Protein AF-A0A3D1AF62-F1 (afdb_monomer)

Secondary structure (DSSP, 8-state):
--HHHHHHHHHHHHHHSS-B-HHHHHHHHT--HHHHHHHHHHHHHTT--EE--TTT-BEEPTT-PPP-----HHHHHHHHHHHHHHHHHS-HHHHHHHHHHHHHHH-

Radius of gyration: 16.96 Å; Cα contacts (8 Å, |Δi|>4): 71; chains: 1; bounding box: 30×21×47 Å

Foldseek 3Di:
DDLVVLLVVVLVVQQVDAFAALVNSCVVVVHDSVSSVVSVVVCVVVVQQWDDDHPRGIHGDPPDDPPLPDDDPVRVVVLVVVLVVCVPPHDPVVNVVSVVVVVVNVD

Sequence (107 aa):
MNRLDRISALLIQLQSRPIVKASEMAERFGVSLRTIYRDMRTLSEAGVPLCGDSGIGYSLVEGYKLPSLMFTKEEAMAFLTAEKMIGQLTDTQNSYYFRQGMDKIRA

Structure (mmCIF, N/CA/C/O backbone):
data_AF-A0A3D1AF62-F1
#
_entry.id   AF-A0A3D1AF62-F1
#
loop_
_atom_site.group_PDB
_atom_site.id
_atom_site.type_symbol
_atom_site.label_atom_id
_atom_site.label_alt_id
_atom_site.label_comp_id
_atom_site.label_asym_id
_atom_site.label_entity_id
_atom_site.label_seq_id
_atom_site.pdbx_PDB_ins_code
_atom_site.Cartn_x
_atom_site.Cartn_y
_atom_site.Cartn_z
_atom_site.occupancy
_atom_site.B_iso_or_equiv
_atom_site.auth_seq_id
_atom_site.auth_comp_id
_atom_site.auth_asym_id
_atom_site.auth_atom_id
_atom_site.pdbx_PDB_model_num
ATOM 1 N N . MET A 1 1 ? -14.008 6.633 -3.869 1.00 68.06 1 MET A N 1
ATOM 2 C CA . MET A 1 1 ? -12.700 6.444 -3.201 1.00 68.06 1 MET A CA 1
ATOM 3 C C . MET A 1 1 ? -11.737 7.523 -3.674 1.00 68.06 1 MET A C 1
ATOM 5 O O . MET A 1 1 ? -11.670 7.755 -4.880 1.00 68.06 1 MET A O 1
ATOM 9 N N . ASN A 1 2 ? -11.036 8.197 -2.757 1.00 89.62 2 ASN A N 1
ATOM 10 C CA . ASN A 1 2 ? -10.031 9.203 -3.108 1.00 89.62 2 ASN A CA 1
ATOM 11 C C . ASN A 1 2 ? -8.847 8.531 -3.835 1.00 89.62 2 ASN A C 1
ATOM 13 O O . ASN A 1 2 ? -8.578 7.342 -3.657 1.00 89.62 2 ASN A O 1
ATOM 17 N N . ARG A 1 3 ? -8.145 9.272 -4.695 1.00 89.31 3 ARG A N 1
ATOM 18 C CA . ARG A 1 3 ? -6.988 8.759 -5.435 1.00 89.31 3 ARG A CA 1
ATOM 19 C C . ARG A 1 3 ? -5.851 8.343 -4.500 1.00 89.31 3 ARG A C 1
ATOM 21 O O . ARG A 1 3 ? -5.256 7.301 -4.748 1.00 89.31 3 ARG A O 1
ATOM 28 N N . LEU A 1 4 ? -5.571 9.126 -3.455 1.00 89.88 4 LEU A N 1
ATOM 29 C CA . LEU A 1 4 ? -4.523 8.791 -2.484 1.00 89.88 4 LEU A CA 1
ATOM 30 C C . LEU A 1 4 ? -4.840 7.486 -1.749 1.00 89.88 4 LEU A C 1
ATOM 32 O O . LEU A 1 4 ? -4.001 6.593 -1.736 1.00 89.88 4 LEU A O 1
ATOM 36 N N . ASP A 1 5 ? -6.074 7.322 -1.264 1.00 87.81 5 ASP A N 1
ATOM 37 C CA . ASP A 1 5 ? -6.514 6.082 -0.608 1.00 87.81 5 ASP A CA 1
ATOM 38 C C . ASP A 1 5 ? -6.321 4.861 -1.513 1.00 87.81 5 ASP A C 1
ATOM 40 O O . ASP A 1 5 ? -5.859 3.814 -1.063 1.00 87.81 5 ASP A O 1
ATOM 44 N N . ARG A 1 6 ? -6.629 5.000 -2.812 1.00 93.50 6 ARG A N 1
ATOM 45 C CA . ARG A 1 6 ? -6.433 3.926 -3.793 1.00 93.50 6 ARG A CA 1
ATOM 46 C C . ARG A 1 6 ? -4.960 3.595 -3.994 1.00 93.50 6 ARG A C 1
ATOM 48 O O . ARG A 1 6 ? -4.619 2.420 -4.026 1.00 93.50 6 ARG A O 1
ATOM 55 N N . ILE A 1 7 ? -4.102 4.602 -4.140 1.00 91.31 7 ILE A N 1
ATOM 56 C CA . ILE A 1 7 ? -2.654 4.409 -4.309 1.00 91.31 7 ILE A CA 1
ATOM 57 C C . ILE A 1 7 ? -2.069 3.696 -3.083 1.00 91.31 7 ILE A C 1
ATOM 59 O O . ILE A 1 7 ? -1.346 2.713 -3.236 1.00 91.31 7 ILE A O 1
ATOM 63 N N . SER A 1 8 ? -2.449 4.118 -1.876 1.00 88.56 8 SER A N 1
ATOM 64 C CA . SER A 1 8 ? -2.046 3.456 -0.632 1.00 88.56 8 SER A CA 1
ATOM 65 C C . SER A 1 8 ? -2.555 2.013 -0.563 1.00 88.56 8 SER A C 1
ATOM 67 O O . SER A 1 8 ? -1.805 1.105 -0.211 1.00 88.56 8 SER A O 1
ATOM 69 N N . ALA A 1 9 ? -3.811 1.768 -0.948 1.00 87.69 9 ALA A N 1
ATOM 70 C CA . ALA A 1 9 ? -4.386 0.424 -0.976 1.00 87.69 9 ALA A CA 1
ATOM 71 C C . ALA A 1 9 ? -3.709 -0.495 -2.010 1.00 87.69 9 ALA A C 1
ATOM 73 O O . ALA A 1 9 ? -3.506 -1.676 -1.727 1.00 87.69 9 ALA A O 1
ATOM 74 N N . LEU A 1 10 ? -3.332 0.036 -3.178 1.00 90.69 10 LEU A N 1
ATOM 75 C CA . LEU A 1 10 ? -2.564 -0.679 -4.202 1.00 90.69 10 LEU A CA 1
ATOM 76 C C . LEU A 1 10 ? -1.192 -1.097 -3.668 1.00 90.69 10 LEU A C 1
ATOM 78 O O . LEU A 1 10 ? -0.816 -2.257 -3.809 1.00 90.69 10 LEU A O 1
ATOM 82 N N . LEU A 1 11 ? -0.478 -0.188 -2.999 1.00 87.50 11 LEU A N 1
ATOM 83 C CA . LEU A 1 11 ? 0.822 -0.488 -2.399 1.00 87.50 11 LEU A CA 1
ATOM 84 C C . LEU A 1 11 ? 0.724 -1.612 -1.355 1.00 87.50 11 LEU A C 1
ATOM 86 O O . LEU A 1 11 ? 1.492 -2.569 -1.413 1.00 87.50 11 LEU A O 1
ATOM 90 N N . ILE A 1 12 ? -0.258 -1.539 -0.452 1.00 85.00 12 ILE A N 1
ATOM 91 C CA . ILE A 1 12 ? -0.511 -2.585 0.555 1.00 85.00 12 ILE A CA 1
ATOM 92 C C . ILE A 1 12 ? -0.837 -3.924 -0.124 1.00 85.00 12 ILE A C 1
ATOM 94 O O . ILE A 1 12 ? -0.343 -4.979 0.276 1.00 85.00 12 ILE A O 1
ATOM 98 N N . GLN A 1 13 ? -1.653 -3.903 -1.181 1.00 86.25 13 GLN A N 1
ATOM 99 C CA . GLN A 1 13 ? -2.007 -5.113 -1.918 1.00 86.25 13 GLN A CA 1
ATOM 100 C C . GLN A 1 13 ? -0.775 -5.783 -2.548 1.00 86.25 13 GLN A C 1
ATOM 102 O O . GLN A 1 13 ? -0.641 -7.002 -2.435 1.00 86.25 13 GLN A O 1
ATOM 107 N N . LEU A 1 14 ? 0.131 -5.004 -3.142 1.00 86.00 14 LEU A N 1
ATOM 108 C CA . LEU A 1 14 ? 1.369 -5.499 -3.757 1.00 86.00 14 LEU A CA 1
ATOM 109 C C . LEU A 1 14 ? 2.384 -6.042 -2.738 1.00 86.00 14 LEU A C 1
ATOM 111 O O . LEU A 1 14 ? 3.244 -6.831 -3.108 1.00 86.00 14 LEU A O 1
ATOM 115 N N . GLN A 1 15 ? 2.280 -5.665 -1.460 1.00 78.12 15 GLN A N 1
ATOM 116 C CA . GLN A 1 15 ? 3.081 -6.255 -0.376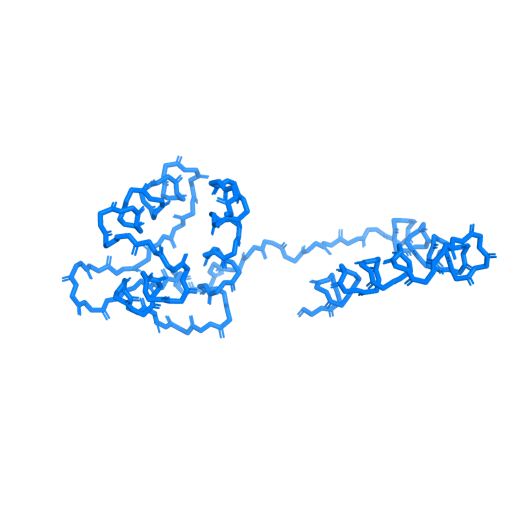 1.00 78.12 15 GLN A CA 1
ATOM 117 C C . GLN A 1 15 ? 2.533 -7.603 0.089 1.00 78.12 15 GLN A C 1
ATOM 119 O O . GLN A 1 15 ? 3.293 -8.499 0.447 1.00 78.12 15 GLN A O 1
ATOM 124 N N . SER A 1 16 ? 1.206 -7.745 0.099 1.00 78.19 16 SER A N 1
ATOM 125 C CA . SER A 1 16 ? 0.534 -8.949 0.598 1.00 78.19 16 SER A CA 1
ATOM 126 C C . SER A 1 16 ? 0.579 -10.135 -0.369 1.00 78.19 16 SER A C 1
ATOM 128 O O . SER A 1 16 ? 0.428 -11.279 0.055 1.00 78.19 16 SER A O 1
ATOM 130 N N . ARG A 1 17 ? 0.737 -9.879 -1.674 1.00 74.06 17 ARG A N 1
ATOM 131 C CA . ARG A 1 17 ? 0.691 -10.907 -2.717 1.00 74.06 17 ARG A CA 1
ATOM 132 C C . ARG A 1 17 ? 1.870 -10.772 -3.672 1.00 74.06 17 ARG A C 1
ATOM 134 O O . ARG A 1 17 ? 2.168 -9.658 -4.090 1.00 74.06 17 ARG A O 1
ATOM 141 N N . PRO A 1 18 ? 2.472 -11.896 -4.094 1.00 71.62 18 PRO A N 1
ATOM 142 C CA . PRO A 1 18 ? 3.671 -11.868 -4.916 1.00 71.62 18 PRO A CA 1
ATOM 143 C C . PRO A 1 18 ? 3.430 -11.292 -6.313 1.00 71.62 18 PRO A C 1
ATOM 145 O O . PRO A 1 18 ? 4.329 -10.651 -6.827 1.00 71.62 18 PRO A O 1
ATOM 148 N N . ILE A 1 19 ? 2.261 -11.496 -6.936 1.00 84.50 19 ILE A N 1
ATOM 149 C CA . ILE A 1 19 ? 1.913 -10.946 -8.261 1.00 84.50 19 ILE A CA 1
ATOM 150 C C . ILE A 1 19 ? 0.406 -10.661 -8.304 1.00 84.50 19 ILE A C 1
ATOM 152 O O . ILE A 1 19 ? -0.395 -11.506 -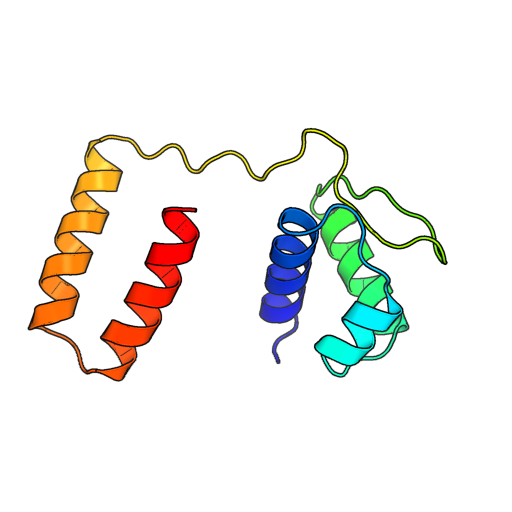7.902 1.00 84.50 19 ILE A O 1
ATOM 156 N N . VAL A 1 20 ? 0.004 -9.489 -8.806 1.00 88.88 20 VAL A N 1
ATOM 157 C CA . VAL A 1 20 ? -1.403 -9.066 -8.910 1.00 88.88 20 VAL A CA 1
ATOM 158 C C . VAL A 1 20 ? -1.695 -8.483 -10.292 1.00 88.88 20 VAL A C 1
ATOM 160 O O . VAL A 1 20 ? -1.009 -7.574 -10.757 1.00 88.88 20 VAL A O 1
ATOM 163 N N . LYS A 1 21 ? -2.749 -8.955 -10.966 1.00 91.62 21 LYS A N 1
ATOM 164 C CA . LYS A 1 21 ? -3.110 -8.456 -12.304 1.00 91.62 21 LYS A CA 1
ATOM 165 C C . LYS A 1 21 ? -3.785 -7.085 -12.239 1.00 91.62 21 LYS A C 1
ATOM 167 O O . LYS A 1 21 ? -4.611 -6.818 -11.371 1.00 91.62 21 LYS A O 1
ATOM 172 N N . ALA A 1 22 ? -3.499 -6.231 -13.224 1.00 91.19 22 ALA A N 1
ATOM 173 C CA . ALA A 1 22 ? -4.132 -4.915 -13.340 1.00 91.19 22 ALA A CA 1
ATOM 174 C C . ALA A 1 22 ? -5.662 -4.996 -13.474 1.00 91.19 22 ALA A C 1
ATOM 176 O O . ALA A 1 22 ? -6.363 -4.135 -12.951 1.00 91.19 22 ALA A O 1
ATOM 177 N N . SER A 1 23 ? -6.174 -6.039 -14.135 1.00 91.44 23 SER A N 1
ATOM 178 C CA . SER A 1 23 ? -7.612 -6.295 -14.278 1.00 91.44 23 SER A CA 1
ATOM 179 C C . SER A 1 23 ? -8.284 -6.619 -12.946 1.00 91.44 23 SER A C 1
ATOM 181 O O . SER A 1 23 ? -9.344 -6.074 -12.663 1.00 91.44 23 SER A O 1
ATOM 183 N N . GLU A 1 24 ? -7.636 -7.420 -12.098 1.00 91.25 24 GLU A N 1
ATOM 184 C CA . GLU A 1 24 ? -8.132 -7.740 -10.753 1.00 91.25 24 GLU A CA 1
ATOM 185 C C . GLU A 1 24 ? -8.176 -6.482 -9.875 1.00 91.25 24 GLU A C 1
ATOM 187 O O . GLU A 1 24 ? -9.142 -6.247 -9.155 1.00 91.25 24 GLU A O 1
ATOM 192 N N . MET A 1 25 ? -7.155 -5.624 -9.967 1.00 92.38 25 MET A N 1
ATOM 193 C CA . MET A 1 25 ? -7.140 -4.343 -9.255 1.00 92.38 25 MET A CA 1
ATOM 194 C C . MET A 1 25 ? -8.227 -3.390 -9.771 1.00 92.38 25 MET A C 1
ATOM 196 O O . MET A 1 25 ? -8.898 -2.733 -8.978 1.00 92.38 25 MET A O 1
ATOM 200 N N . ALA A 1 26 ? -8.429 -3.331 -11.087 1.00 94.12 26 ALA A N 1
ATOM 201 C CA . ALA A 1 26 ? -9.468 -2.519 -11.712 1.00 94.12 26 ALA A CA 1
ATOM 202 C C . ALA A 1 26 ? -10.869 -2.927 -11.228 1.00 94.12 26 ALA A C 1
ATOM 204 O O . ALA A 1 26 ? -11.640 -2.071 -10.794 1.00 94.12 26 ALA A O 1
ATOM 205 N N . GLU A 1 27 ? -11.155 -4.230 -11.220 1.00 94.00 27 GLU A N 1
ATOM 206 C CA . GLU A 1 27 ? -12.409 -4.791 -10.718 1.00 94.00 27 GLU A CA 1
ATOM 207 C C . GLU A 1 27 ? -12.581 -4.528 -9.217 1.00 94.00 27 GLU A C 1
ATOM 209 O O . GLU A 1 27 ? -13.586 -3.952 -8.801 1.00 94.00 27 GLU A O 1
ATOM 214 N N . ARG A 1 28 ? -11.558 -4.838 -8.407 1.00 90.69 28 ARG A N 1
ATOM 215 C CA . ARG A 1 28 ? -11.583 -4.651 -6.948 1.00 90.69 28 ARG A CA 1
ATOM 216 C C . ARG A 1 28 ? -11.873 -3.209 -6.540 1.00 90.69 28 ARG A C 1
ATOM 218 O O . ARG A 1 28 ? -12.602 -2.974 -5.579 1.00 90.69 28 ARG A O 1
ATOM 225 N N . PHE A 1 29 ? -11.259 -2.245 -7.220 1.00 92.19 29 PHE A N 1
ATOM 226 C CA . PHE A 1 29 ? -11.391 -0.828 -6.883 1.00 92.19 29 PHE A CA 1
ATOM 227 C C . PHE A 1 29 ? -12.488 -0.112 -7.683 1.00 92.19 29 PHE A C 1
ATOM 229 O O . PHE A 1 29 ? -12.687 1.086 -7.470 1.00 92.19 29 PHE A O 1
ATOM 236 N N . GLY A 1 30 ? -13.191 -0.811 -8.583 1.00 93.56 30 GLY A N 1
ATOM 237 C CA . GLY A 1 30 ? -14.252 -0.245 -9.419 1.00 93.56 30 GLY A CA 1
ATOM 238 C C . GLY A 1 30 ? -13.760 0.865 -10.353 1.00 93.56 30 GLY A C 1
ATOM 239 O O . GLY A 1 30 ? -14.433 1.880 -10.524 1.00 93.56 30 GLY A O 1
ATOM 240 N N . VAL A 1 31 ? -12.555 0.723 -10.913 1.00 95.50 31 VAL A N 1
ATOM 241 C CA . VAL A 1 31 ? -11.927 1.724 -11.792 1.00 95.50 31 VAL A CA 1
ATOM 242 C C . VAL A 1 31 ? -11.474 1.107 -13.110 1.00 95.50 31 VAL A C 1
ATOM 244 O O . VAL A 1 31 ? -11.314 -0.098 -13.232 1.00 95.50 31 VAL A O 1
ATOM 247 N N . SER A 1 32 ? -11.217 1.946 -14.115 1.00 95.19 32 SER A N 1
ATOM 248 C CA . SER A 1 32 ? -10.677 1.473 -15.393 1.00 95.19 32 SER A CA 1
ATOM 249 C C . SER A 1 32 ? -9.239 0.943 -15.270 1.00 95.19 32 SER A C 1
ATOM 251 O O . SER A 1 32 ? -8.455 1.425 -14.448 1.00 95.19 32 SER A O 1
ATOM 253 N N . LEU A 1 33 ? -8.847 0.044 -16.180 1.00 93.75 33 LEU A N 1
ATOM 254 C CA . LEU A 1 33 ? -7.455 -0.401 -16.342 1.00 93.75 33 LEU A CA 1
ATOM 255 C C . LEU A 1 33 ? -6.480 0.771 -16.529 1.00 93.75 33 LEU A C 1
ATOM 257 O O . LEU A 1 33 ? -5.417 0.802 -15.915 1.00 93.75 33 LEU A O 1
ATOM 261 N N . ARG A 1 34 ? -6.866 1.784 -17.317 1.00 93.00 34 ARG A N 1
ATOM 262 C CA . ARG A 1 34 ? -6.062 3.000 -17.526 1.00 93.00 34 ARG A CA 1
ATOM 263 C C . ARG A 1 34 ? -5.802 3.747 -16.216 1.00 93.00 34 ARG A C 1
ATOM 265 O O . ARG A 1 34 ? -4.721 4.305 -16.038 1.00 93.00 34 ARG A O 1
ATOM 272 N N . THR A 1 35 ? -6.773 3.753 -15.300 1.00 94.75 35 THR A N 1
ATOM 273 C CA . THR A 1 35 ? -6.617 4.350 -13.968 1.00 94.75 35 THR A CA 1
ATOM 274 C C . THR A 1 35 ? -5.577 3.589 -13.156 1.00 94.75 35 THR A C 1
ATOM 276 O O . THR A 1 35 ? -4.693 4.226 -12.590 1.00 94.75 35 THR A O 1
ATOM 279 N N . ILE A 1 36 ? -5.636 2.252 -13.158 1.00 94.12 36 ILE A N 1
ATOM 280 C CA . ILE A 1 36 ? -4.642 1.409 -12.483 1.00 94.12 36 ILE A CA 1
ATOM 281 C C . ILE A 1 36 ? -3.250 1.663 -13.054 1.00 94.12 36 ILE A C 1
ATOM 283 O O . ILE A 1 36 ? -2.348 1.990 -12.294 1.00 94.12 36 ILE A O 1
ATOM 287 N N . TYR A 1 37 ? -3.071 1.629 -14.376 1.00 92.12 37 TYR A N 1
ATOM 288 C CA . TYR A 1 37 ? -1.768 1.899 -14.994 1.00 92.12 37 TYR A CA 1
ATOM 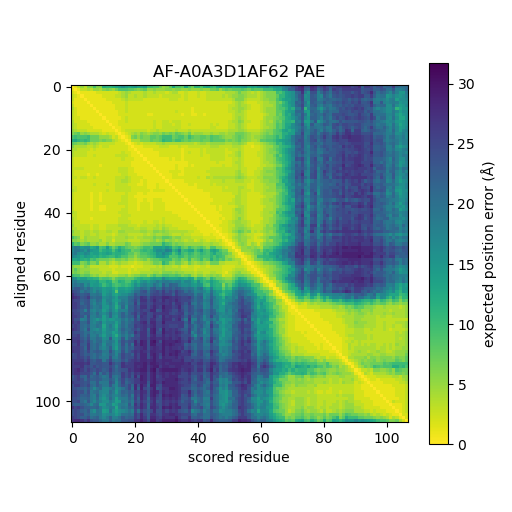289 C C . TYR A 1 37 ? -1.199 3.267 -14.620 1.00 92.12 37 TYR A C 1
ATOM 291 O O . TYR A 1 37 ? -0.012 3.387 -14.319 1.00 92.12 37 TYR A O 1
ATOM 299 N N . ARG A 1 38 ? -2.046 4.301 -14.580 1.00 91.75 38 ARG A N 1
ATOM 300 C CA . ARG A 1 38 ? -1.624 5.637 -14.151 1.00 91.75 38 ARG A CA 1
ATOM 301 C C . ARG A 1 38 ? -1.204 5.660 -12.680 1.00 91.75 38 ARG A C 1
ATOM 303 O O . ARG A 1 38 ? -0.236 6.332 -12.347 1.00 91.75 38 ARG A O 1
ATOM 310 N N . ASP A 1 39 ? -1.917 4.958 -11.807 1.00 93.88 39 ASP A N 1
ATOM 311 C CA . ASP A 1 39 ? -1.596 4.916 -10.379 1.00 93.88 39 ASP A CA 1
ATOM 312 C C . ASP A 1 39 ? -0.336 4.076 -10.098 1.00 93.88 39 ASP A C 1
ATOM 314 O O . ASP A 1 39 ? 0.494 4.492 -9.294 1.00 93.88 39 ASP A O 1
ATOM 318 N N . MET A 1 40 ? -0.122 2.974 -10.826 1.00 91.88 40 MET A N 1
ATOM 319 C CA . MET A 1 40 ? 1.134 2.207 -10.793 1.00 91.88 40 MET A CA 1
ATOM 320 C C . MET A 1 40 ? 2.319 3.055 -11.255 1.00 91.88 40 MET A C 1
ATOM 322 O O . MET A 1 40 ? 3.376 3.043 -10.630 1.00 91.88 40 MET A O 1
ATOM 326 N N . ARG A 1 41 ? 2.132 3.861 -12.307 1.00 90.44 41 ARG A N 1
ATOM 327 C CA . ARG A 1 41 ? 3.144 4.825 -12.744 1.00 90.44 41 ARG A CA 1
ATOM 328 C C . ARG A 1 41 ? 3.457 5.850 -11.652 1.00 90.44 41 ARG A C 1
ATOM 330 O O . ARG A 1 41 ? 4.621 6.139 -11.427 1.00 90.44 41 ARG A O 1
ATOM 337 N N . THR A 1 42 ? 2.449 6.349 -10.937 1.00 91.88 42 THR A N 1
ATOM 338 C CA . THR A 1 42 ? 2.666 7.263 -9.802 1.00 91.88 42 THR A CA 1
ATOM 339 C C . THR A 1 42 ? 3.443 6.608 -8.662 1.00 91.88 42 THR A C 1
ATOM 341 O O . THR A 1 42 ? 4.300 7.258 -8.078 1.00 91.88 42 THR A O 1
ATOM 344 N N . LEU A 1 43 ? 3.189 5.331 -8.359 1.00 88.88 43 LEU A N 1
ATOM 345 C CA . LEU A 1 43 ? 3.987 4.581 -7.384 1.00 88.88 43 LEU A CA 1
ATOM 346 C C . LEU A 1 43 ? 5.448 4.447 -7.841 1.00 88.88 43 LEU A C 1
ATOM 348 O O . LEU A 1 43 ? 6.357 4.689 -7.052 1.00 88.88 43 LEU A O 1
ATOM 352 N N . SER A 1 44 ? 5.676 4.133 -9.118 1.00 86.50 44 SER A N 1
ATOM 353 C CA . SER A 1 44 ? 7.026 4.061 -9.693 1.00 86.50 44 SER A CA 1
ATOM 354 C C . SER A 1 44 ? 7.753 5.410 -9.651 1.00 86.50 44 SER A C 1
ATOM 356 O O . SER A 1 44 ? 8.901 5.469 -9.219 1.00 86.50 44 SER A O 1
ATOM 358 N N . GLU A 1 45 ? 7.078 6.502 -10.022 1.00 87.56 45 GLU A N 1
ATOM 359 C CA . GLU A 1 45 ? 7.615 7.870 -9.951 1.00 87.56 45 GLU A CA 1
ATOM 360 C C . GLU A 1 45 ? 7.905 8.308 -8.505 1.00 87.56 45 GLU A C 1
ATOM 362 O O . GLU A 1 45 ? 8.814 9.099 -8.273 1.00 87.56 45 GLU A O 1
ATOM 367 N N . ALA A 1 46 ? 7.182 7.758 -7.525 1.00 84.88 46 ALA A N 1
ATOM 368 C CA . ALA A 1 46 ? 7.435 7.954 -6.098 1.00 84.88 46 ALA A CA 1
ATOM 369 C C . ALA A 1 46 ? 8.577 7.076 -5.541 1.00 84.88 46 ALA A C 1
ATOM 371 O O . ALA A 1 46 ? 8.831 7.102 -4.338 1.00 84.88 46 ALA A O 1
ATOM 372 N N . GLY A 1 47 ? 9.264 6.298 -6.387 1.00 80.88 47 GLY A N 1
ATOM 373 C CA . GLY A 1 47 ? 10.407 5.470 -5.994 1.00 80.88 47 GLY A CA 1
ATOM 374 C C . GLY A 1 47 ? 10.048 4.067 -5.498 1.00 80.88 47 GLY A C 1
ATOM 375 O O . GLY A 1 47 ? 10.904 3.394 -4.926 1.00 80.88 47 GLY A O 1
ATOM 376 N N . VAL A 1 48 ? 8.812 3.600 -5.712 1.00 84.19 48 VAL A N 1
ATOM 377 C CA . VAL A 1 48 ? 8.438 2.204 -5.444 1.00 84.19 48 VAL A CA 1
ATOM 378 C C . VAL A 1 48 ? 8.983 1.321 -6.577 1.00 84.19 48 VAL A C 1
ATOM 380 O O . VAL A 1 48 ? 8.578 1.496 -7.730 1.00 84.19 48 VAL A O 1
ATOM 383 N N . PRO A 1 49 ? 9.880 0.360 -6.298 1.00 81.56 49 PRO A N 1
ATOM 384 C CA . PRO A 1 49 ? 10.441 -0.538 -7.288 1.00 81.56 49 PRO A CA 1
ATOM 385 C C . PRO A 1 49 ? 9.421 -1.634 -7.597 1.00 81.56 49 PRO A C 1
ATOM 387 O O . PRO A 1 49 ? 9.317 -2.668 -6.932 1.00 81.56 49 PRO A O 1
ATOM 390 N N . LEU A 1 50 ? 8.624 -1.348 -8.617 1.00 85.56 50 LEU A N 1
ATOM 391 C CA . LEU A 1 50 ? 7.637 -2.254 -9.172 1.00 85.56 50 LEU A CA 1
ATOM 392 C C . LEU A 1 50 ? 8.299 -3.178 -10.196 1.00 85.56 50 LEU A C 1
ATOM 394 O O . LEU A 1 50 ? 9.008 -2.727 -11.093 1.00 85.56 50 LEU A O 1
ATOM 398 N N . CYS A 1 51 ? 8.005 -4.465 -10.088 1.00 76.75 51 CYS A N 1
ATOM 399 C CA . CYS A 1 51 ? 8.226 -5.457 -11.125 1.00 76.75 51 CYS A CA 1
ATOM 400 C C . CYS A 1 51 ? 6.903 -5.725 -11.844 1.00 76.75 51 CYS A C 1
ATOM 402 O O . CYS A 1 51 ? 5.835 -5.700 -11.235 1.00 76.75 51 CYS A O 1
ATOM 404 N N . GLY A 1 52 ? 6.963 -6.003 -13.143 1.00 71.62 52 GLY A N 1
ATOM 405 C CA . GLY A 1 52 ? 5.791 -6.432 -13.900 1.00 71.62 52 GLY A CA 1
ATOM 406 C C . GLY A 1 52 ? 5.529 -5.616 -15.154 1.00 71.62 52 GLY A C 1
ATOM 407 O O . GLY A 1 52 ? 5.630 -4.390 -15.159 1.00 71.62 52 GLY A O 1
ATOM 408 N N . ASP A 1 53 ? 5.162 -6.331 -16.213 1.00 60.66 53 ASP A N 1
ATOM 409 C CA . ASP A 1 53 ? 4.776 -5.773 -17.503 1.00 60.66 53 ASP A CA 1
ATOM 410 C C . ASP A 1 53 ? 3.267 -5.961 -17.732 1.00 60.66 53 ASP A C 1
ATOM 412 O O . ASP A 1 53 ? 2.595 -6.806 -17.119 1.00 60.66 53 ASP A O 1
ATOM 416 N N . SER A 1 54 ? 2.727 -5.153 -18.635 1.00 61.22 54 SER A N 1
ATOM 417 C CA . SER A 1 54 ? 1.376 -5.260 -19.161 1.00 61.22 54 SER A CA 1
ATOM 418 C C . SER A 1 54 ? 1.054 -6.706 -19.581 1.00 61.22 54 SER A C 1
ATOM 420 O O . SER A 1 54 ? 1.622 -7.259 -20.513 1.00 61.22 54 SER A O 1
ATOM 422 N N . GLY A 1 55 ? 0.135 -7.346 -18.846 1.00 63.59 55 GLY A N 1
ATOM 423 C CA . GLY A 1 55 ? -0.357 -8.704 -19.129 1.00 63.59 55 GLY A CA 1
ATOM 424 C C . GLY A 1 55 ? 0.082 -9.788 -18.137 1.00 63.59 55 GLY A C 1
ATOM 425 O O . GLY A 1 55 ? -0.677 -10.732 -17.918 1.00 63.59 55 GLY A O 1
ATOM 426 N N . ILE A 1 56 ? 1.227 -9.630 -17.465 1.00 74.69 56 ILE A N 1
ATOM 427 C CA . ILE A 1 56 ? 1.715 -10.593 -16.455 1.00 74.69 56 ILE A CA 1
ATOM 428 C C . ILE A 1 56 ? 1.150 -10.240 -15.070 1.00 74.69 56 ILE A C 1
ATOM 430 O O . ILE A 1 56 ? 0.707 -11.115 -14.324 1.00 74.69 56 ILE A O 1
ATOM 434 N N . GLY A 1 57 ? 1.069 -8.941 -14.774 1.00 82.69 57 GLY A N 1
ATOM 435 C CA . GLY A 1 57 ? 0.673 -8.405 -13.473 1.00 82.69 57 GLY A CA 1
ATOM 436 C C . GLY A 1 57 ? 1.810 -7.618 -12.834 1.00 82.69 57 GLY A C 1
ATOM 437 O O . GLY A 1 57 ? 2.918 -7.593 -13.356 1.00 82.69 57 GLY A O 1
ATOM 438 N N . TYR A 1 58 ? 1.510 -6.956 -11.725 1.00 87.62 58 TYR A N 1
ATOM 439 C CA . TYR A 1 58 ? 2.452 -6.157 -10.960 1.00 87.62 58 TYR A CA 1
ATOM 440 C C . TYR A 1 58 ? 2.855 -6.867 -9.673 1.00 87.62 58 TYR A C 1
ATOM 442 O O . TYR A 1 58 ? 2.036 -7.522 -9.026 1.00 87.62 58 TYR A O 1
ATOM 450 N N . SER A 1 59 ? 4.104 -6.677 -9.288 1.00 85.62 59 SER A N 1
ATOM 451 C CA . SER A 1 59 ? 4.714 -7.141 -8.053 1.00 85.62 59 SER A CA 1
ATOM 452 C C . SER A 1 59 ? 5.695 -6.093 -7.533 1.00 85.62 59 SER A C 1
ATOM 454 O O . SER A 1 59 ? 6.030 -5.133 -8.228 1.00 85.62 59 SER A O 1
ATOM 456 N N . LEU A 1 60 ? 6.149 -6.250 -6.295 1.00 83.62 60 LEU A N 1
ATOM 457 C CA . LEU A 1 60 ? 7.316 -5.520 -5.804 1.00 83.62 60 LEU A CA 1
ATOM 458 C C . LEU A 1 60 ? 8.580 -6.313 -6.145 1.00 83.62 60 LEU A C 1
ATOM 460 O O . LEU A 1 60 ? 8.537 -7.544 -6.184 1.00 83.62 60 LEU A O 1
ATOM 464 N N . VAL A 1 61 ? 9.691 -5.612 -6.395 1.00 77.06 61 VAL A N 1
ATOM 465 C CA . VAL A 1 61 ? 11.010 -6.257 -6.501 1.00 77.06 61 VAL A CA 1
ATOM 466 C C . VAL A 1 61 ? 11.246 -7.102 -5.247 1.00 77.06 61 VAL A C 1
ATOM 468 O O . VAL A 1 61 ? 10.972 -6.660 -4.129 1.00 77.06 61 VAL A O 1
ATOM 471 N N . GLU A 1 62 ? 11.746 -8.324 -5.432 1.00 60.19 62 GLU A N 1
ATOM 472 C CA . GLU A 1 62 ? 12.063 -9.243 -4.341 1.00 60.19 62 GLU A CA 1
ATOM 473 C C . GLU A 1 62 ? 12.998 -8.563 -3.323 1.00 60.19 62 GLU A C 1
ATOM 475 O O . GLU A 1 62 ? 14.045 -8.025 -3.677 1.00 60.19 62 GLU A O 1
ATOM 480 N N . GLY A 1 63 ? 12.579 -8.515 -2.055 1.00 56.53 63 GLY A N 1
ATOM 481 C CA . GLY A 1 63 ? 13.292 -7.800 -0.989 1.00 56.53 63 GLY A CA 1
ATOM 482 C C . GLY A 1 63 ? 12.836 -6.356 -0.740 1.00 56.53 63 GLY A C 1
ATOM 483 O O . GLY A 1 63 ? 13.177 -5.801 0.305 1.00 56.53 63 GLY A O 1
ATOM 484 N N . TYR A 1 64 ? 12.003 -5.759 -1.602 1.00 56.84 64 TYR A N 1
ATOM 485 C CA . TYR A 1 64 ? 11.355 -4.478 -1.314 1.00 56.84 64 TYR A CA 1
ATOM 486 C C . TYR A 1 64 ? 10.106 -4.683 -0.455 1.00 56.84 64 TYR A C 1
ATOM 488 O O . TYR A 1 64 ? 8.978 -4.812 -0.933 1.00 56.84 64 TYR A O 1
ATOM 496 N N . LYS A 1 65 ? 10.319 -4.703 0.856 1.00 55.38 65 LYS A N 1
ATOM 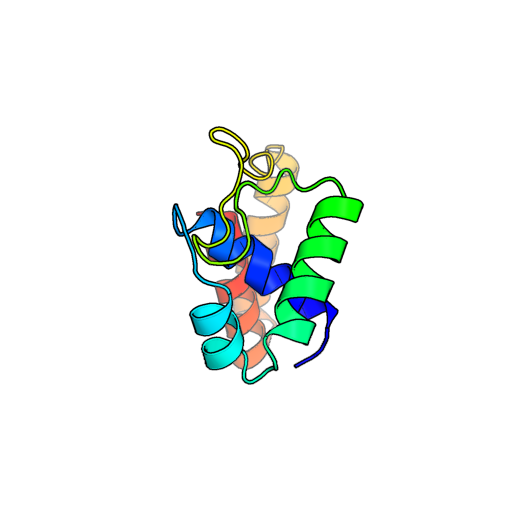497 C CA . LYS A 1 65 ? 9.280 -4.370 1.831 1.00 55.38 65 LYS A CA 1
ATOM 498 C C . LYS A 1 65 ? 9.427 -2.882 2.140 1.00 55.38 65 LYS A C 1
ATOM 500 O O . LYS A 1 65 ? 10.552 -2.380 2.143 1.00 55.38 65 LYS A O 1
ATOM 505 N N . LEU A 1 66 ? 8.322 -2.174 2.413 1.00 51.28 66 LEU A N 1
ATOM 506 C CA . LEU A 1 66 ? 8.444 -0.902 3.140 1.00 51.28 66 LEU A CA 1
ATOM 507 C C . LEU A 1 66 ? 9.373 -1.173 4.330 1.00 51.28 66 LEU A C 1
ATOM 509 O O . LEU A 1 66 ? 9.225 -2.240 4.942 1.00 51.28 66 LEU A O 1
ATOM 513 N N . PRO A 1 67 ? 10.347 -0.293 4.622 1.00 52.12 67 PRO A N 1
ATOM 514 C CA . PRO A 1 67 ? 11.177 -0.482 5.797 1.00 52.12 67 PRO A CA 1
ATOM 515 C C . PRO A 1 67 ? 10.230 -0.742 6.963 1.00 52.12 67 PRO A C 1
ATOM 517 O O . PRO A 1 67 ? 9.286 0.025 7.165 1.00 52.12 67 PRO A O 1
ATOM 520 N N . SER A 1 68 ? 10.430 -1.873 7.648 1.00 55.75 68 SER A N 1
ATOM 521 C CA . SER A 1 68 ? 9.774 -2.151 8.924 1.00 55.75 68 SER A CA 1
ATOM 522 C C . SER A 1 68 ? 9.795 -0.846 9.704 1.00 55.75 68 SER A C 1
ATOM 524 O O . SER A 1 68 ? 10.882 -0.284 9.864 1.00 55.75 68 SER A O 1
ATOM 526 N N . LEU A 1 69 ? 8.632 -0.322 10.109 1.00 61.94 69 LEU A N 1
ATOM 527 C CA . LEU A 1 69 ? 8.600 0.833 11.000 1.00 61.94 69 LEU A CA 1
ATOM 528 C C . LEU A 1 69 ? 9.285 0.381 12.291 1.00 61.94 69 LEU A C 1
ATOM 530 O O . LEU A 1 69 ? 8.690 -0.283 13.136 1.00 61.94 69 LEU A O 1
ATOM 534 N N . MET A 1 70 ? 10.583 0.651 12.388 1.00 66.38 70 MET A N 1
ATOM 535 C CA . MET A 1 70 ? 11.361 0.379 13.579 1.00 66.38 70 MET A CA 1
ATOM 536 C C . MET A 1 70 ? 11.006 1.479 14.559 1.00 66.38 70 MET A C 1
ATOM 538 O O . MET A 1 70 ? 11.528 2.586 14.469 1.00 66.38 70 MET A O 1
ATOM 542 N N . PHE A 1 71 ? 10.077 1.183 15.458 1.00 76.31 71 PHE A N 1
ATOM 543 C CA . PHE A 1 71 ? 9.805 2.072 16.571 1.00 76.31 71 PHE A CA 1
ATOM 544 C C . PHE A 1 71 ? 10.967 2.025 17.550 1.00 76.31 71 PHE A C 1
ATOM 546 O O . PHE A 1 71 ? 11.445 0.955 17.941 1.00 76.31 71 PHE A O 1
ATOM 553 N N . THR A 1 72 ? 11.372 3.197 18.009 1.00 82.19 72 THR A N 1
ATOM 554 C CA . THR A 1 72 ? 12.067 3.317 19.284 1.00 82.19 72 THR A CA 1
ATOM 555 C C . THR A 1 72 ? 11.163 2.817 20.414 1.00 82.19 72 THR A C 1
ATOM 557 O O . THR A 1 72 ? 9.934 2.734 20.291 1.00 82.19 72 THR A O 1
ATOM 560 N N . LYS A 1 73 ? 11.766 2.469 21.553 1.00 80.44 73 LYS A N 1
ATOM 561 C CA . LYS A 1 73 ? 11.015 2.018 22.730 1.00 80.44 73 LYS A CA 1
ATOM 562 C C . LYS A 1 73 ? 10.009 3.085 23.177 1.00 80.44 73 LYS A C 1
ATOM 564 O O . LYS A 1 73 ? 8.893 2.760 23.577 1.00 80.44 73 LYS A O 1
ATOM 569 N N . GLU A 1 74 ? 10.400 4.347 23.070 1.00 87.06 74 GLU A N 1
ATOM 570 C CA . GLU A 1 74 ? 9.625 5.521 23.444 1.00 87.06 74 GLU A CA 1
ATOM 571 C C . GLU A 1 74 ? 8.406 5.700 22.530 1.00 87.06 74 GLU A C 1
ATOM 573 O O . GLU A 1 74 ? 7.292 5.896 23.021 1.00 87.06 74 GLU A O 1
ATOM 578 N N . GLU A 1 75 ? 8.579 5.550 21.215 1.00 82.38 75 GLU A N 1
ATOM 579 C CA . GLU A 1 75 ? 7.470 5.601 20.254 1.00 82.38 75 GLU A CA 1
ATOM 580 C C . GLU A 1 75 ? 6.485 4.447 20.478 1.00 82.38 75 GLU A C 1
ATOM 582 O O . GLU A 1 75 ? 5.275 4.670 20.531 1.00 82.38 75 GLU A O 1
ATOM 587 N N . ALA A 1 76 ? 6.978 3.225 20.703 1.00 85.00 76 ALA A N 1
ATOM 588 C CA . ALA A 1 76 ? 6.120 2.078 21.004 1.00 85.00 76 ALA A CA 1
ATOM 589 C C . ALA A 1 76 ? 5.299 2.297 22.290 1.00 85.00 76 ALA A C 1
ATOM 591 O O . ALA A 1 76 ? 4.102 1.998 22.337 1.00 85.00 76 ALA A O 1
ATOM 592 N N . MET A 1 77 ? 5.917 2.867 23.328 1.00 86.31 77 MET A N 1
ATOM 593 C CA . MET A 1 77 ? 5.231 3.227 24.571 1.00 86.31 77 MET A CA 1
ATOM 594 C C . MET A 1 77 ? 4.158 4.302 24.364 1.00 86.31 77 MET A C 1
ATOM 596 O O . MET A 1 77 ? 3.084 4.214 24.970 1.00 86.31 77 MET A O 1
ATOM 600 N N . ALA A 1 78 ? 4.414 5.294 23.507 1.00 90.06 78 ALA A N 1
ATOM 601 C CA . ALA A 1 78 ? 3.435 6.322 23.170 1.00 90.06 78 ALA A CA 1
ATOM 602 C C . ALA A 1 78 ? 2.184 5.707 22.518 1.00 90.06 78 ALA A C 1
ATOM 604 O O . 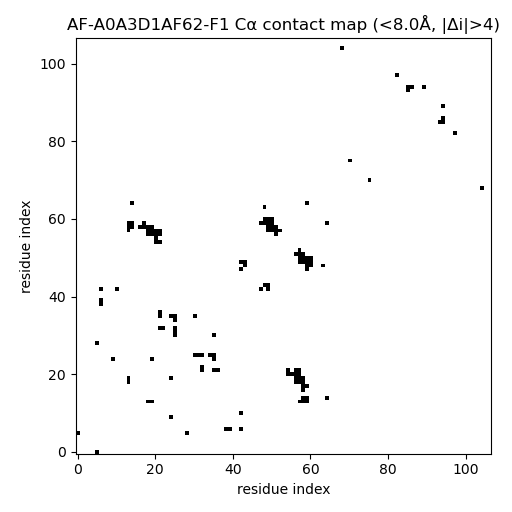ALA A 1 78 ? 1.064 5.995 22.947 1.00 90.06 78 ALA A O 1
ATOM 605 N N . PHE A 1 79 ? 2.359 4.783 21.568 1.00 8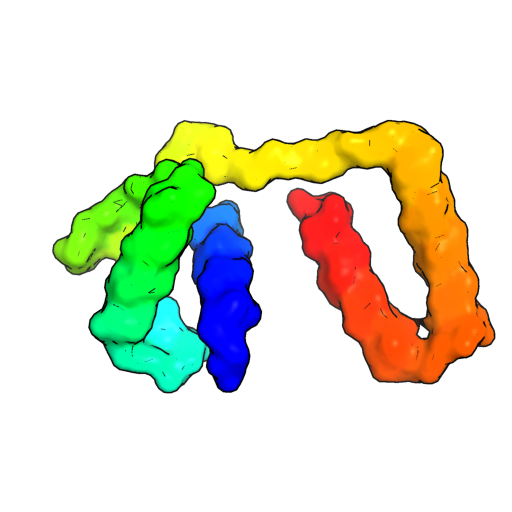7.38 79 PHE A N 1
ATOM 606 C CA . PHE A 1 79 ? 1.239 4.082 20.930 1.00 87.38 79 PHE A CA 1
ATOM 607 C C . PHE A 1 79 ? 0.450 3.191 21.898 1.00 87.38 79 PHE A C 1
ATOM 609 O O . PHE A 1 79 ? -0.781 3.216 21.881 1.00 87.38 79 PHE A O 1
ATOM 616 N N . LEU A 1 80 ? 1.123 2.455 22.788 1.00 86.75 80 LEU A N 1
ATOM 617 C CA . LEU A 1 80 ? 0.455 1.644 23.820 1.00 86.75 80 LEU A CA 1
ATOM 618 C C . LEU A 1 80 ? -0.361 2.500 24.797 1.00 86.75 80 LEU A C 1
ATOM 620 O O . LEU A 1 80 ? -1.427 2.095 25.264 1.00 86.75 80 LEU A O 1
ATOM 624 N N . THR A 1 81 ? 0.138 3.693 25.115 1.00 88.88 81 THR A N 1
ATOM 625 C CA . THR A 1 81 ? -0.568 4.644 25.978 1.00 88.88 81 THR A CA 1
ATOM 626 C C . THR A 1 81 ? -1.802 5.198 25.268 1.00 88.88 81 THR A C 1
ATOM 628 O O . THR A 1 81 ? -2.888 5.213 25.850 1.00 88.88 81 THR A O 1
ATOM 631 N N . ALA A 1 82 ? -1.662 5.571 23.992 1.00 88.12 82 ALA A N 1
ATOM 632 C CA . ALA A 1 82 ? -2.771 6.024 23.160 1.00 88.12 82 ALA A CA 1
ATOM 633 C C . ALA A 1 82 ? -3.863 4.949 23.021 1.00 88.12 82 ALA A C 1
ATOM 635 O O . ALA A 1 82 ? -5.042 5.266 23.154 1.00 88.12 82 ALA A O 1
ATOM 636 N N . GLU A 1 83 ? -3.493 3.675 22.850 1.00 85.75 83 GLU A N 1
ATOM 637 C CA . GLU A 1 83 ? -4.439 2.550 22.785 1.00 85.75 83 GLU A CA 1
ATOM 638 C C . GLU A 1 83 ? -5.303 2.448 24.051 1.00 85.75 83 GLU A C 1
ATOM 640 O O . GLU A 1 83 ? -6.527 2.321 23.964 1.00 85.75 83 GLU A O 1
ATOM 645 N N . LYS A 1 84 ? -4.689 2.577 25.234 1.00 84.88 84 LYS A N 1
ATOM 646 C CA . LYS A 1 84 ? -5.412 2.554 26.515 1.00 84.88 84 LYS A CA 1
ATOM 647 C C . LYS A 1 84 ? -6.331 3.761 26.697 1.00 84.88 84 LYS A C 1
ATOM 649 O O . LYS A 1 84 ? -7.439 3.599 27.200 1.00 84.88 84 LYS A O 1
ATOM 654 N N . MET A 1 85 ? -5.888 4.951 26.293 1.00 86.19 85 MET A N 1
ATOM 655 C CA . MET A 1 85 ? -6.690 6.175 26.395 1.00 86.19 85 MET A CA 1
ATOM 656 C C . MET A 1 85 ? -7.882 6.152 25.440 1.00 86.19 85 MET A C 1
ATOM 658 O O . MET A 1 85 ? -8.995 6.503 25.829 1.00 86.19 85 MET A O 1
ATOM 662 N N . ILE A 1 86 ? -7.676 5.694 24.204 1.00 86.00 86 ILE A N 1
ATOM 663 C CA . ILE A 1 86 ? -8.724 5.683 23.180 1.00 86.00 86 ILE A CA 1
ATOM 664 C C . ILE A 1 86 ? -9.864 4.728 23.547 1.00 86.00 86 ILE A C 1
ATOM 666 O O . ILE A 1 86 ? -11.028 5.038 23.296 1.00 86.00 86 ILE A O 1
ATOM 670 N N . GLY A 1 87 ? -9.547 3.613 24.211 1.00 76.62 87 GLY A N 1
ATOM 671 C CA . GLY A 1 87 ? -10.558 2.697 24.740 1.00 76.62 87 GLY A CA 1
ATOM 672 C C . GLY A 1 87 ? -11.424 3.280 25.865 1.00 76.62 87 GLY A C 1
ATOM 673 O O . GLY A 1 87 ? -12.490 2.735 26.133 1.00 76.62 87 GLY A O 1
ATOM 674 N N . GLN A 1 88 ? -10.986 4.361 26.521 1.00 78.81 88 GLN A N 1
ATOM 675 C CA . GLN A 1 88 ? -11.702 4.986 27.641 1.00 78.81 88 GLN A CA 1
ATOM 676 C C . GLN A 1 88 ? -12.396 6.303 27.268 1.00 78.81 88 GLN A C 1
ATOM 678 O O . GLN A 1 88 ? -13.391 6.654 27.893 1.00 78.81 88 GLN A O 1
ATOM 683 N N . LEU A 1 89 ? -11.868 7.040 26.286 1.00 76.25 89 LEU A N 1
ATOM 684 C CA . LEU A 1 89 ? -12.258 8.430 26.010 1.00 76.25 89 LEU A CA 1
ATOM 685 C C . LEU A 1 89 ? -12.990 8.641 24.678 1.00 76.25 89 LEU A C 1
ATOM 687 O O . LEU A 1 89 ? -13.421 9.762 24.418 1.00 76.25 89 LEU A O 1
ATOM 691 N N . THR A 1 90 ? -13.104 7.628 23.812 1.00 78.31 90 THR A N 1
ATOM 692 C CA . THR A 1 90 ? -13.665 7.812 22.458 1.00 78.31 90 THR A CA 1
ATOM 693 C C . THR A 1 90 ? -14.874 6.935 22.188 1.00 78.31 90 THR A C 1
ATOM 695 O O . THR A 1 90 ? -15.038 5.865 22.772 1.00 78.31 90 THR A O 1
ATOM 698 N N . ASP A 1 91 ? -15.689 7.374 21.233 1.00 81.94 91 ASP A N 1
ATOM 699 C CA . ASP A 1 91 ? -16.831 6.618 20.741 1.00 81.94 91 ASP A CA 1
ATOM 700 C C . ASP A 1 91 ? -16.416 5.311 20.047 1.00 81.94 91 ASP A C 1
ATOM 702 O O . ASP A 1 91 ? -15.296 5.136 19.547 1.00 81.94 91 ASP A O 1
ATOM 706 N N . THR A 1 92 ? -17.370 4.386 19.944 1.00 78.00 92 THR A N 1
ATOM 707 C CA . THR A 1 92 ? -17.165 3.039 19.391 1.00 78.00 92 THR A CA 1
ATOM 708 C C . THR A 1 92 ? -16.591 3.057 17.968 1.00 78.00 92 THR A C 1
ATOM 710 O O . THR A 1 92 ? -15.787 2.193 17.616 1.00 78.00 92 THR A O 1
ATOM 713 N N . GLN A 1 93 ? -16.952 4.058 17.157 1.00 83.44 93 GLN A N 1
ATOM 714 C CA . GLN A 1 93 ? -16.479 4.204 15.778 1.00 83.44 93 GLN A CA 1
ATOM 715 C C . GLN A 1 93 ? -14.995 4.599 15.697 1.00 83.44 93 GLN A C 1
ATOM 717 O O . GLN A 1 93 ? -14.241 4.010 14.922 1.00 83.44 93 GLN A O 1
ATOM 722 N N . ASN A 1 94 ? -14.553 5.547 16.524 1.00 82.75 94 ASN A N 1
ATOM 723 C CA . ASN A 1 94 ? -13.155 5.987 16.549 1.00 82.75 94 ASN A CA 1
ATOM 724 C C . ASN A 1 94 ? -12.247 4.898 17.127 1.00 82.75 94 ASN A C 1
ATOM 726 O O . ASN A 1 94 ? -11.187 4.610 16.571 1.00 82.75 94 ASN A O 1
ATOM 730 N N . SER A 1 95 ? -12.719 4.209 18.168 1.00 83.56 95 SER A N 1
ATOM 731 C CA . SER A 1 95 ? -12.051 3.029 18.723 1.00 83.56 95 SER A CA 1
ATOM 732 C C . SER A 1 95 ? -11.877 1.910 17.687 1.00 83.56 95 SER A C 1
ATOM 734 O O . SER A 1 95 ? -10.841 1.243 17.656 1.00 83.56 95 SER A O 1
ATOM 736 N N . TYR A 1 96 ? -12.873 1.704 16.816 1.00 84.44 96 TYR A N 1
ATOM 737 C CA . TYR A 1 96 ? -1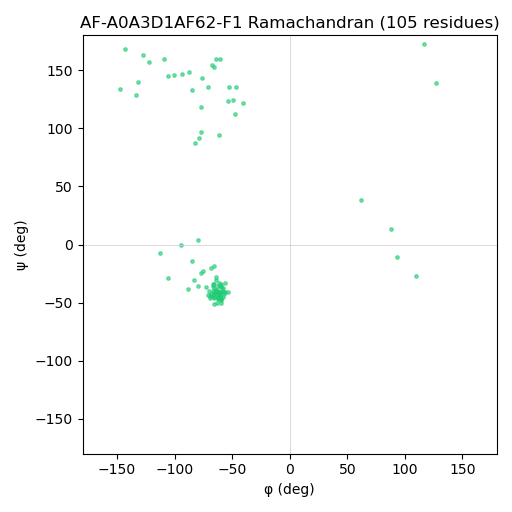2.820 0.705 15.746 1.00 84.44 96 TYR A CA 1
ATOM 738 C C . TYR A 1 96 ? -11.752 1.034 14.695 1.00 84.44 96 TYR A C 1
ATOM 740 O O . TYR A 1 96 ? -10.904 0.189 14.400 1.00 84.44 96 TYR A O 1
ATOM 748 N N . TYR A 1 97 ? -11.745 2.261 14.164 1.00 85.88 97 TYR A N 1
ATOM 749 C CA . TYR A 1 97 ? -10.754 2.660 13.159 1.00 85.88 97 TYR A CA 1
ATOM 750 C C . TYR A 1 97 ? -9.332 2.714 13.721 1.00 85.88 97 TYR A C 1
ATOM 752 O O . TYR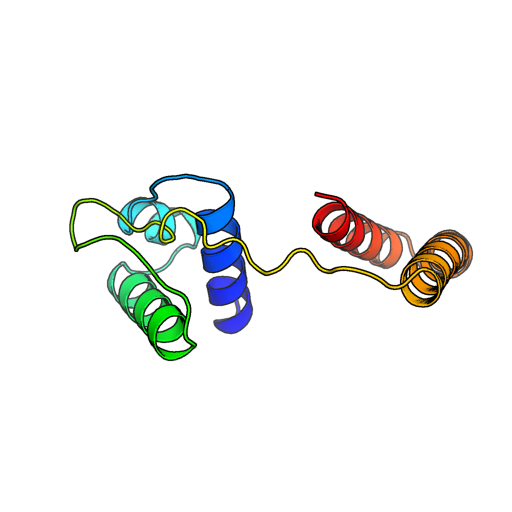 A 1 97 ? -8.390 2.328 13.029 1.00 85.88 97 TYR A O 1
ATOM 760 N N . PHE A 1 98 ? -9.172 3.121 14.983 1.00 86.06 98 PHE A N 1
ATOM 761 C CA . PHE A 1 98 ? -7.876 3.088 15.653 1.00 86.06 98 PHE A CA 1
ATOM 762 C C . PHE A 1 98 ? -7.329 1.658 15.745 1.00 86.06 98 PHE A C 1
ATOM 764 O O . PHE A 1 98 ? -6.188 1.410 15.356 1.00 86.06 98 PHE A O 1
ATOM 771 N N . ARG A 1 99 ? -8.158 0.693 16.172 1.00 82.88 99 ARG A N 1
ATOM 772 C CA . ARG A 1 99 ? -7.771 -0.726 16.241 1.00 82.88 99 ARG A CA 1
ATOM 773 C C . ARG A 1 99 ? -7.367 -1.272 14.872 1.00 82.88 99 ARG A C 1
ATOM 775 O O . ARG A 1 99 ? -6.305 -1.868 14.742 1.00 82.88 99 ARG A O 1
ATOM 782 N N . GLN A 1 100 ? -8.159 -0.979 13.842 1.00 82.56 100 GLN A N 1
ATOM 783 C CA . GLN A 1 100 ? -7.858 -1.394 12.471 1.00 82.56 100 GLN A CA 1
ATOM 784 C C . GLN A 1 100 ? -6.533 -0.805 11.948 1.00 82.56 100 GLN A C 1
ATOM 786 O O . GLN A 1 100 ? -5.847 -1.434 11.144 1.00 82.56 100 GLN A O 1
ATOM 791 N N . GLY A 1 101 ? -6.174 0.413 12.365 1.00 81.50 101 GLY A N 1
ATOM 792 C CA . GLY A 1 101 ? -4.873 1.015 12.077 1.00 81.50 101 GLY A CA 1
ATOM 793 C C . GLY A 1 101 ? -3.731 0.318 12.818 1.00 81.50 101 GLY A C 1
ATOM 794 O O . GLY A 1 101 ? -2.729 -0.024 12.196 1.00 81.50 101 GLY A O 1
ATOM 795 N N . MET A 1 102 ? -3.906 0.048 14.114 1.00 82.75 102 MET A N 1
ATOM 796 C CA . MET A 1 102 ? -2.911 -0.639 14.948 1.00 82.75 102 MET A CA 1
ATOM 797 C C . MET A 1 102 ? -2.588 -2.053 14.454 1.00 82.75 102 MET A C 1
ATOM 799 O O . MET A 1 102 ? -1.427 -2.459 14.491 1.00 82.75 102 MET A O 1
ATOM 803 N N . ASP A 1 103 ? -3.570 -2.779 13.920 1.00 78.44 103 ASP A N 1
ATOM 804 C CA . ASP A 1 103 ? -3.351 -4.113 13.346 1.00 78.44 103 ASP A CA 1
ATOM 805 C C . ASP A 1 103 ? -2.427 -4.079 12.117 1.00 78.44 103 ASP A C 1
ATOM 807 O O . ASP A 1 103 ? -1.664 -5.013 11.892 1.00 78.44 103 ASP A O 1
ATOM 811 N N . LYS A 1 104 ? -2.429 -2.979 11.351 1.00 72.75 104 LYS A N 1
ATOM 812 C CA . LYS A 1 104 ? -1.514 -2.783 10.210 1.00 72.75 104 LYS A CA 1
ATOM 813 C C . LYS A 1 104 ? -0.091 -2.438 10.641 1.00 72.75 104 LYS A C 1
ATOM 815 O O . LYS A 1 104 ? 0.825 -2.602 9.851 1.00 72.75 104 LYS A O 1
ATOM 820 N N . ILE A 1 105 ? 0.076 -1.909 11.853 1.00 74.56 105 ILE A N 1
ATOM 821 C CA . ILE A 1 105 ? 1.376 -1.529 12.419 1.00 74.56 105 ILE A CA 1
ATOM 822 C C . ILE A 1 105 ? 2.075 -2.749 13.043 1.00 74.56 105 ILE A C 1
ATOM 824 O O . ILE A 1 105 ? 3.300 -2.808 13.070 1.00 74.56 105 ILE A O 1
ATOM 828 N N . ARG A 1 106 ? 1.303 -3.718 13.555 1.00 65.50 106 ARG A N 1
ATOM 829 C CA . ARG A 1 106 ? 1.809 -4.948 14.194 1.00 65.50 106 ARG A CA 1
ATOM 830 C C . ARG A 1 106 ? 2.134 -6.088 13.211 1.00 65.50 106 ARG A C 1
ATOM 832 O O . ARG A 1 106 ? 2.741 -7.064 13.647 1.00 65.50 106 ARG A O 1
ATOM 839 N N . ALA A 1 107 ? 1.686 -5.998 11.956 1.00 53.78 107 ALA A N 1
ATOM 840 C CA . ALA A 1 107 ? 1.816 -7.031 10.919 1.00 53.78 107 ALA A CA 1
ATOM 841 C C . ALA A 1 107 ? 3.039 -6.807 10.020 1.00 53.78 107 ALA A C 1
ATOM 843 O O . ALA A 1 107 ? 3.668 -7.821 9.637 1.00 53.78 107 ALA A O 1
#

Solvent-accessible surface area (backbone atoms only — not comparable to full-atom values): 6358 Å² total; per-residue (Å²): 132,59,71,66,61,49,48,54,50,49,54,54,49,37,73,77,36,80,66,44,45,54,65,58,52,14,62,74,71,74,47,54,55,69,55,44,55,54,46,52,50,50,42,43,75,73,68,45,64,68,36,68,53,97,88,80,18,40,18,45,39,90,87,64,63,79,76,74,86,78,66,51,75,66,57,51,50,51,53,57,50,49,55,59,46,38,73,74,76,50,56,74,68,59,42,48,55,51,50,61,50,52,56,67,74,77,106

Nearest PDB structures (foldseek):
  8f8u-assembly1_B  TM=7.701E-01  e=4.787E-03  Klebsiella pneumoniae subsp. pneumoniae 1158
  8fi3-assembly1_A  TM=7.746E-01  e=5.452E-03  Klebsiella pneumoniae
  8f8u-assembly1_A  TM=7.513E-01  e=1.758E-02  Klebsiella pneumoniae subsp. pneumoniae 1158
  4wcg-assembly1_A  TM=7.564E-01  e=2.959E-02  Cyprinid herpesvirus 3
  3v8j-assembly1_A  TM=6.657E-01  e=1.270E-02  Staphylococcus aureus A9781

pLDDT: mean 81.99, std 10.88, range [51.28, 95.5]

Mean predicted aligned error: 12.6 Å

=== Feature glossary ===
Feature key, reading from the visual/contextual features back to the raw sequence:

Rendered structure images. Structure images are PyMOL renders from six orthogonal camera directions. Cartoon representation draws helices as coils and strands as arrows; sticks shows the backbone as bonds; surface shows the solvent-excluded envelope. Rainbow coloring maps sequence position to hue (blue→red, N→C); chain coloring assigns a distinct color per polypeptide.

Contact-map, Ramachandran, and PAE plots. Three diagnostic plots accompany the record. The Cα contact map visualizes the tertiary structure as a 2D adjacency matrix (8 Å cutoff, sequence-local contacts suppressed). The Ramachandran plot shows the distribution of backbone (φ, ψ) torsions, with points in the α and β basins reflecting secondary structure content. The PAE plot shows AlphaFold's inter-residue confidence as a color matrix.

InterPro / GO / CATH / organism. The annotation block draws on four external resources. InterPro: which protein families and domains the sequence belongs to. GO: standard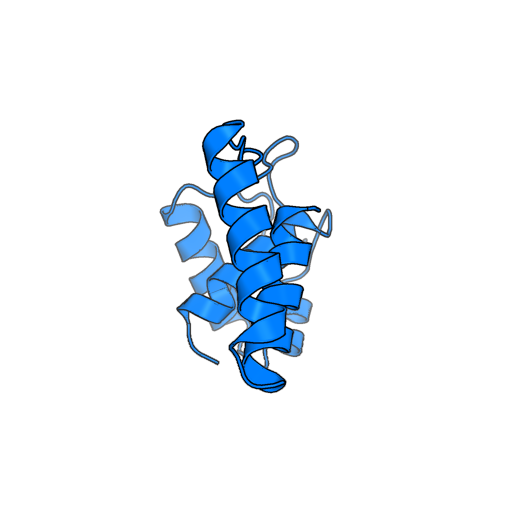ized terms for what the protein does, what process it participates in, and where in the cell it acts. CATH: which structural fold it has in the CATH hierarchy. Organism: the species of origin.

Nearest PDB structures. Structural nearest neighbors (via Foldseek easy-search vs the PDB). Reported per hit: target PDB id, E-value, and alignment TM-score. A TM-score above ~0.5 is the conventional threshold for 'same fold'.

Predicted aligned error. Predicted aligned error is AlphaFold's pairwise confidence. Unlike pLDDT (per-residue), PAE is per-residue-pair and captures whether two parts of the structure are correctly placed relative to each other. Units are ångströms of expected positional error.

Solvent-accessible surface area. SASA measures how much of the protein is reachable by solvent. It is computed by rolling a water-sized probe over the atomic surface and summing the exposed area (Å²). Per-residue SASA distinguishes core (buried, low SASA) from surface (exposed, high SASA) residues; total SASA is a whole-molecule size measure.

B-factor. Crystallographic B-factors measure how much each atom's electron density is smeared out, in Å². They rise in mobile loops and surface residues and fall in the buried interior. In AlphaFold models this column is repurposed to hold pLDDT instead.

pLDDT. For AlphaFold models, the B-factor field carries pLDDT — the model's own estimate of local accuracy on a 0–100 scale. Regions with pLDDT<50 should be treated as essentially unmodeled; they often correspond to intrinsically disordered segments.

Backbone torsions (φ/ψ). φ (phi) and ψ (psi) are the two rotatable backbone dihedrals per residue: φ is the C(i-1)–N–Cα–C torsion, ψ is the N–Cα–C–N(i+1) torsion, both in degrees on (−180°, 180°]. α-helical residues cluster near (−60°, −45°); β-strand residues near (−120°, +130°). A Ramachandran plot is simply a scatter of (φ, ψ) for every residue.

Radius of gyration, Cα contacts, bounding box. Radius of gyration (Rg) is the root-mean-square distance of Cα atoms from their centroid — a single number for overall size and compactness. A globular domain of N residues has Rg ≈ 2.2·N^0.38 Å; an extended or disordered chain has a much larger Rg. The Cα contact count is the number of residue pairs whose Cα atoms are within 8 Å and are more than four positions apart in sequence — a standard proxy for tertiary packing density. The bounding box is the smallest axis-aligned box enclosing all Cα atoms.

Secondary structure (3-state, P-SEA). Three-state secondary structure (P-SEA) collapses the eight DSSP classes into helix (a), strand (b), and coil (c). P-SEA assigns these from Cα geometry alone — distances and angles — without requiring backbone oxygens, so it works on any Cα trace.

Secondary structure (8-state, DSSP). Secondary structure is the local, repeating backbone conformation. DSSP classifies it into eight states by reading the hydrogen-bond network: three helix types (H, G, I), two β types (E, B), two non-regular types (T, S), and unstructured coil (-).

Foldseek 3Di. The Foldseek 3Di string encodes local tertiary geometry as a 20-letter alphabet — one character per residue — derived from the relative positions of nearby Cα atoms. Unlike the amino-acid sequence, 3Di is a direct function of the 3D structure, so two proteins with the same fold have similar 3Di strings even at low sequence identity.

mmCIF coordinates. Structure coordinates are given as an mmCIF _atom_site loop: one row per atom with element, residue name, chain id, sequence number, and x/y/z position in Å. Only the four main-chain atoms per residue are included here; side chains are omitted to keep the record compact.

Sequence. This is the polypeptide sequence — one letter per residue, N-terminus first. Length ranges from a few dozen residues for small domains to over a thousand for large multi-domain proteins.